Protein AF-A0A814WQN6-F1 (afdb_monomer_lite)

Sequence (150 aa):
MSASRLDKPCYFLIVSFPATDEGYISGQMKQIDEYERDYHSDQAIEWYTKDSFVYRLINKALRTQDLDLLYMLRFHVRDLSKCLRKKHQELYELGVDIDMDELTLYRGQSGVNIVKEYENSIGKIISTNGYLSTTLTKEVAKVFGAIGQQ

pLDDT: mean 71.15, std 18.77, range [29.06, 91.25]

Structure (mmCIF, N/CA/C/O backbone):
data_AF-A0A814WQN6-F1
#
_entry.id   AF-A0A814WQN6-F1
#
loop_
_atom_site.group_PDB
_atom_site.id
_atom_site.type_symbol
_atom_site.label_atom_id
_atom_site.label_alt_id
_atom_site.label_comp_id
_atom_site.label_asym_id
_atom_site.label_entity_id
_atom_site.label_seq_id
_atom_site.pdbx_PDB_ins_code
_atom_site.Cartn_x
_atom_site.Cartn_y
_atom_site.Cartn_z
_atom_site.occupancy
_atom_site.B_iso_or_equiv
_atom_site.auth_seq_id
_atom_site.auth_comp_id
_atom_site.auth_asym_id
_atom_site.auth_atom_id
_atom_site.pdbx_PDB_model_num
ATOM 1 N N . MET A 1 1 ? -16.039 -28.168 17.158 1.00 31.06 1 MET A N 1
ATOM 2 C CA . MET A 1 1 ? -15.190 -28.321 15.957 1.00 31.06 1 MET A CA 1
ATOM 3 C C . MET A 1 1 ? -14.626 -26.953 15.629 1.00 31.06 1 MET A C 1
ATOM 5 O O . MET A 1 1 ? -15.389 -26.047 15.333 1.00 31.06 1 MET A O 1
ATOM 9 N N . SER A 1 2 ? -13.328 -26.786 15.873 1.00 29.22 2 SER A N 1
ATOM 10 C CA . SER A 1 2 ? -12.617 -25.504 15.870 1.00 29.22 2 SER A CA 1
ATOM 11 C C . SER A 1 2 ? -12.429 -24.999 14.438 1.00 29.22 2 SER A C 1
ATOM 13 O O . SER A 1 2 ? -11.814 -25.690 13.627 1.00 29.22 2 SER A O 1
ATOM 15 N N . ALA A 1 3 ? -12.981 -23.825 14.127 1.00 30.41 3 ALA A N 1
ATOM 16 C CA . ALA A 1 3 ? -12.685 -23.108 12.895 1.00 30.41 3 ALA A CA 1
ATOM 17 C C . ALA A 1 3 ? -11.270 -22.532 13.010 1.00 30.41 3 ALA A C 1
ATOM 19 O O . ALA A 1 3 ? -11.003 -21.648 13.825 1.00 30.41 3 ALA A O 1
ATOM 20 N N . SER A 1 4 ? -10.357 -23.071 12.210 1.00 29.53 4 SER A N 1
ATOM 21 C CA . SER A 1 4 ? -9.009 -22.555 12.027 1.00 29.53 4 SER A CA 1
ATOM 22 C C . SER A 1 4 ? -9.079 -21.096 11.572 1.00 29.53 4 SER A C 1
ATOM 24 O O . SER A 1 4 ? -9.510 -20.794 10.458 1.00 29.53 4 SER A O 1
ATOM 26 N N . ARG A 1 5 ? -8.654 -20.182 12.455 1.00 31.41 5 ARG A N 1
ATOM 27 C CA . ARG A 1 5 ? -8.337 -18.793 12.111 1.00 31.41 5 ARG A CA 1
ATOM 28 C C . ARG A 1 5 ? -7.381 -18.814 10.921 1.00 31.41 5 ARG A C 1
ATOM 30 O O . ARG A 1 5 ? -6.246 -19.269 11.040 1.00 31.41 5 ARG A O 1
ATOM 37 N N . LEU A 1 6 ? -7.843 -18.334 9.770 1.00 31.34 6 LEU A N 1
ATOM 38 C CA . LEU A 1 6 ? -6.947 -17.889 8.716 1.00 31.34 6 LEU A CA 1
ATOM 39 C C . LEU A 1 6 ? -6.261 -16.612 9.214 1.00 31.34 6 LEU A C 1
ATOM 41 O O . LEU A 1 6 ? -6.727 -15.510 8.938 1.00 31.34 6 LEU A O 1
ATOM 45 N N . ASP A 1 7 ? -5.152 -16.774 9.934 1.00 33.28 7 ASP A N 1
ATOM 46 C CA . ASP A 1 7 ? -4.150 -15.723 10.120 1.00 33.28 7 ASP A CA 1
ATOM 47 C C . ASP A 1 7 ? -3.476 -15.466 8.768 1.00 33.28 7 ASP A C 1
ATOM 49 O O . ASP A 1 7 ? -2.386 -15.950 8.459 1.00 33.28 7 ASP A O 1
ATOM 53 N N . LYS A 1 8 ? -4.174 -14.737 7.898 1.00 31.59 8 LYS A N 1
ATOM 54 C CA . LYS A 1 8 ? -3.538 -14.068 6.770 1.00 31.59 8 LYS A CA 1
ATOM 55 C C . LYS A 1 8 ? -3.096 -12.696 7.279 1.00 31.59 8 LYS A C 1
ATOM 57 O O . LYS A 1 8 ? -3.967 -11.885 7.583 1.00 31.59 8 LYS A O 1
ATOM 62 N N . PRO A 1 9 ? -1.788 -12.415 7.388 1.00 30.64 9 PRO A N 1
ATOM 63 C CA . PRO A 1 9 ? -1.328 -11.091 7.780 1.00 30.64 9 PRO A CA 1
ATOM 64 C C . PRO A 1 9 ? -1.802 -10.063 6.743 1.00 30.64 9 PRO A C 1
ATOM 66 O O . PRO A 1 9 ? -1.414 -10.117 5.574 1.00 30.64 9 PRO A O 1
ATOM 69 N N . CYS A 1 10 ? -2.671 -9.145 7.170 1.00 34.62 10 CYS A N 1
ATOM 70 C CA . CYS A 1 10 ? -3.022 -7.958 6.400 1.00 34.62 10 CYS A CA 1
ATOM 71 C C . CYS A 1 10 ? -1.839 -6.994 6.463 1.00 34.62 10 CYS A C 1
ATOM 73 O O . CYS A 1 10 ? -1.606 -6.337 7.473 1.00 34.62 10 CYS A O 1
ATOM 75 N N . TYR A 1 11 ? -1.070 -6.927 5.383 1.00 38.59 11 TYR A N 1
ATOM 76 C CA . TYR A 1 11 ? -0.001 -5.949 5.264 1.00 38.59 11 TYR A CA 1
ATOM 77 C C . TYR A 1 11 ? -0.592 -4.593 4.864 1.00 38.59 11 TYR A C 1
ATOM 79 O O . TYR A 1 11 ? -0.988 -4.391 3.713 1.00 38.59 11 TYR A O 1
ATOM 87 N N . PHE A 1 12 ? -0.677 -3.678 5.829 1.00 40.59 12 PHE A N 1
ATOM 88 C CA . PHE A 1 12 ? -1.066 -2.289 5.604 1.00 40.59 12 PHE A CA 1
ATOM 89 C C . PHE A 1 12 ? 0.125 -1.517 5.046 1.00 40.59 12 PHE A C 1
ATOM 91 O O . PHE A 1 12 ? 1.233 -1.599 5.575 1.00 40.59 12 PHE A O 1
ATOM 98 N N . LEU A 1 13 ? -0.097 -0.775 3.966 1.00 41.16 13 LEU A N 1
ATOM 99 C CA . LEU A 1 13 ? 0.924 0.070 3.378 1.00 41.16 13 LEU A CA 1
ATOM 100 C C . LEU A 1 13 ? 0.557 1.529 3.653 1.00 41.16 13 LEU A C 1
ATOM 102 O O . LEU A 1 13 ? -0.466 2.023 3.183 1.00 41.16 13 LEU A O 1
ATOM 106 N N . ILE A 1 14 ? 1.395 2.233 4.409 1.00 37.31 14 ILE A N 1
ATOM 107 C CA . ILE A 1 14 ? 1.230 3.672 4.610 1.00 37.31 14 ILE A CA 1
ATOM 108 C C . ILE A 1 14 ? 1.839 4.388 3.407 1.00 37.31 14 ILE A C 1
ATOM 110 O O . ILE A 1 14 ? 3.054 4.359 3.234 1.00 37.31 14 ILE A O 1
ATOM 114 N N . VAL A 1 15 ? 1.014 5.033 2.578 1.00 36.41 15 VAL A N 1
ATOM 115 C CA . VAL A 1 15 ? 1.511 6.055 1.642 1.00 36.41 15 VAL A CA 1
ATOM 116 C C . VAL A 1 15 ? 0.445 7.003 1.138 1.00 36.41 15 VAL A C 1
ATOM 118 O O . VAL A 1 15 ? -0.717 6.649 0.952 1.00 36.41 15 VAL A O 1
ATOM 121 N N . SER A 1 16 ? 0.905 8.226 0.887 1.00 29.06 16 SER A N 1
ATOM 122 C CA . SER A 1 16 ? 0.175 9.338 0.295 1.00 29.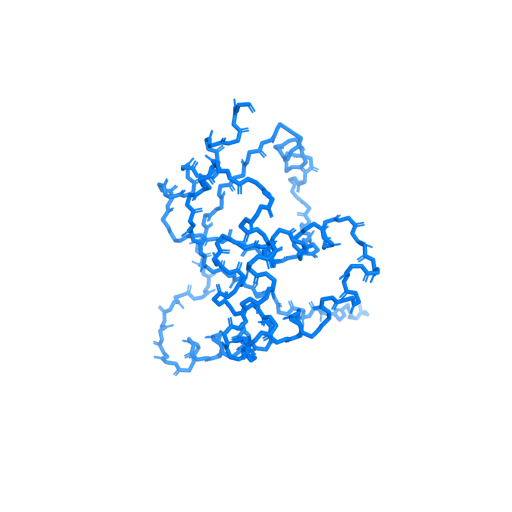06 16 SER A CA 1
ATOM 123 C C . SER A 1 16 ? 1.006 9.942 -0.826 1.00 29.06 16 SER A C 1
ATOM 125 O O . SER A 1 16 ? 2.118 10.376 -0.557 1.00 29.06 16 SER A O 1
ATOM 127 N N . PHE A 1 17 ? 0.442 10.039 -2.031 1.00 35.19 17 PHE A N 1
ATOM 128 C CA . PHE A 1 17 ? 0.852 11.028 -3.032 1.00 35.19 17 PHE A CA 1
ATOM 129 C C . PHE A 1 17 ? -0.361 11.514 -3.828 1.00 35.19 17 PHE A C 1
ATOM 131 O O . PHE A 1 17 ? -1.143 10.673 -4.271 1.00 35.19 17 PHE A O 1
ATOM 138 N N . PRO A 1 18 ? -0.551 12.835 -3.989 1.00 29.75 18 PRO A N 1
ATOM 139 C CA . PRO A 1 18 ? -1.615 13.378 -4.822 1.00 29.75 18 PRO A CA 1
ATOM 140 C C . PRO A 1 18 ? -1.383 12.978 -6.283 1.00 29.75 18 PRO A C 1
ATOM 142 O O . PRO A 1 18 ? -0.259 13.034 -6.777 1.00 29.75 18 PRO A O 1
ATOM 145 N N . ALA A 1 19 ? -2.455 12.561 -6.953 1.00 34.09 19 ALA A N 1
ATOM 146 C CA . ALA A 1 19 ? -2.439 12.286 -8.380 1.00 34.09 19 ALA A CA 1
ATOM 147 C C . ALA A 1 19 ? -2.228 13.601 -9.140 1.00 34.09 19 ALA A C 1
ATOM 149 O O . ALA A 1 19 ? -2.998 14.545 -8.967 1.00 34.09 19 ALA A O 1
ATOM 150 N N . THR A 1 20 ? -1.188 13.660 -9.965 1.00 36.94 20 THR A N 1
ATOM 151 C CA . THR A 1 20 ? -1.033 14.696 -10.986 1.00 36.94 20 THR A CA 1
ATOM 152 C C . THR A 1 20 ? -1.464 14.110 -12.322 1.00 36.94 20 THR A C 1
ATOM 154 O O . THR A 1 20 ? -0.762 13.276 -12.894 1.00 36.94 20 THR A O 1
ATOM 157 N N . ASP A 1 21 ? -2.630 14.538 -12.799 1.00 46.88 21 ASP A N 1
ATOM 158 C CA . ASP A 1 21 ? -3.032 14.397 -14.195 1.00 46.88 21 ASP A CA 1
ATOM 159 C C . ASP A 1 21 ? -2.215 15.380 -15.042 1.00 46.88 21 ASP A C 1
ATOM 161 O O . ASP A 1 21 ? -2.339 16.584 -14.851 1.00 46.88 21 ASP A O 1
ATOM 165 N N . GLU A 1 22 ? -1.351 14.855 -15.920 1.00 40.31 22 GLU A N 1
ATOM 166 C CA . GLU A 1 22 ? -1.060 15.344 -17.286 1.00 40.31 22 GLU A CA 1
ATOM 167 C C . GLU A 1 22 ? 0.217 14.668 -17.843 1.00 40.31 22 GLU A C 1
ATOM 169 O O . GLU A 1 22 ? 1.309 14.816 -17.298 1.00 40.31 22 GLU A O 1
ATOM 174 N N . GLY A 1 23 ? 0.097 13.925 -18.959 1.00 46.47 23 GLY A N 1
ATOM 175 C CA . GLY A 1 23 ? 1.245 13.372 -19.716 1.00 46.47 23 GLY A CA 1
ATOM 176 C C . GLY A 1 23 ? 1.226 11.850 -19.936 1.00 46.47 23 GLY A C 1
ATOM 177 O O . GLY A 1 23 ? 2.173 11.141 -19.603 1.00 46.47 23 GLY A O 1
ATOM 178 N N . TYR A 1 24 ? 0.128 11.321 -20.481 1.00 54.56 24 TYR A N 1
ATOM 179 C CA . TYR A 1 24 ? -0.373 9.979 -20.158 1.00 54.56 24 TYR A CA 1
ATOM 180 C C . TYR A 1 24 ? 0.256 8.752 -20.872 1.00 54.56 24 TYR A C 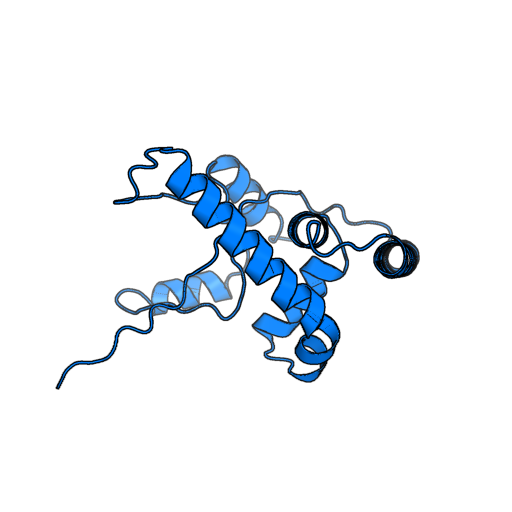1
ATOM 182 O O . TYR A 1 24 ? -0.069 7.639 -20.475 1.00 54.56 24 TYR A O 1
ATOM 190 N N . ILE A 1 25 ? 1.160 8.854 -21.865 1.00 51.84 25 ILE A N 1
ATOM 191 C CA . ILE A 1 25 ? 1.692 7.639 -22.558 1.00 51.84 25 ILE A CA 1
ATOM 192 C C . ILE A 1 25 ? 3.226 7.586 -22.672 1.00 51.84 25 ILE A C 1
ATOM 194 O O . ILE A 1 25 ? 3.814 6.549 -22.362 1.00 51.84 25 ILE A O 1
ATOM 198 N N . SER A 1 26 ? 3.906 8.682 -23.026 1.00 49.94 26 SER A N 1
ATOM 199 C CA . SER A 1 26 ? 5.378 8.689 -23.151 1.00 49.94 26 SER A CA 1
ATOM 200 C C . SER A 1 26 ? 6.095 8.500 -21.808 1.00 49.94 26 SER A C 1
ATOM 202 O O . SER A 1 26 ? 7.141 7.855 -21.748 1.00 49.94 26 SER A O 1
ATOM 204 N N . GLY A 1 27 ? 5.505 9.001 -20.717 1.00 61.50 27 GLY A N 1
ATOM 205 C CA . GLY A 1 27 ? 6.027 8.815 -19.363 1.00 61.50 27 GLY A CA 1
ATOM 206 C C . GLY A 1 27 ? 5.928 7.371 -18.868 1.00 61.50 27 GLY A C 1
ATOM 207 O O . GLY A 1 27 ? 6.816 6.918 -18.153 1.00 61.50 27 GLY A O 1
ATOM 208 N N . GLN A 1 28 ? 4.899 6.618 -19.278 1.00 66.62 28 GLN A N 1
ATOM 209 C CA . GLN A 1 28 ? 4.692 5.243 -18.805 1.00 66.62 28 GLN A CA 1
ATOM 210 C C . GLN A 1 28 ? 5.700 4.261 -19.409 1.00 66.62 28 GLN A C 1
ATOM 212 O O . GLN A 1 28 ? 6.209 3.411 -18.689 1.00 66.62 28 GLN A O 1
ATOM 217 N N . MET A 1 29 ? 6.035 4.401 -20.697 1.00 70.12 29 MET A N 1
ATOM 218 C CA . MET A 1 29 ? 7.065 3.565 -21.333 1.00 70.12 29 MET A CA 1
ATOM 219 C C . MET A 1 29 ? 8.431 3.787 -20.681 1.00 70.12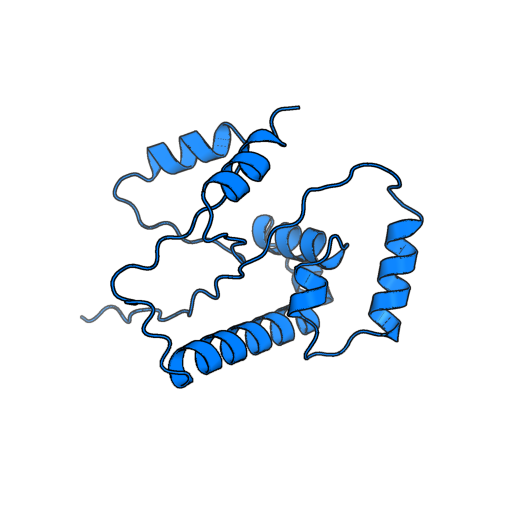 29 MET A C 1
ATOM 221 O O . MET A 1 29 ? 9.090 2.829 -20.300 1.00 70.12 29 MET A O 1
ATOM 225 N N . LYS A 1 30 ? 8.791 5.049 -20.419 1.00 78.56 30 LYS A N 1
ATOM 226 C CA . LYS A 1 30 ? 10.028 5.373 -19.703 1.00 78.56 30 LYS A CA 1
ATOM 227 C C . LYS A 1 30 ? 10.051 4.790 -18.285 1.00 78.56 30 LYS A C 1
ATOM 229 O O . LYS A 1 30 ? 11.084 4.302 -17.849 1.00 78.56 30 LYS A O 1
ATOM 234 N N . GLN A 1 31 ? 8.921 4.811 -17.573 1.00 79.62 31 GLN A N 1
ATOM 235 C CA . GLN A 1 31 ? 8.815 4.173 -16.257 1.00 79.62 31 GLN A CA 1
ATOM 236 C C . GLN A 1 31 ? 8.991 2.652 -16.328 1.00 79.62 31 GLN A C 1
ATOM 238 O O . GLN A 1 31 ? 9.542 2.080 -15.394 1.00 79.62 31 GLN A O 1
ATOM 243 N N . ILE A 1 32 ? 8.525 2.004 -17.400 1.00 82.50 32 ILE A N 1
ATOM 244 C CA . ILE A 1 32 ? 8.739 0.569 -17.627 1.00 82.50 32 ILE A CA 1
ATOM 245 C C . ILE A 1 32 ? 10.223 0.297 -17.884 1.00 82.50 32 ILE A C 1
ATOM 247 O O . ILE A 1 32 ? 10.771 -0.595 -17.249 1.00 82.50 32 ILE A O 1
ATOM 251 N N . ASP A 1 33 ? 10.884 1.101 -18.719 1.00 82.38 33 ASP A N 1
ATOM 252 C CA . ASP A 1 33 ? 12.320 0.959 -18.995 1.00 82.38 33 ASP A CA 1
ATOM 253 C C . ASP A 1 33 ? 13.172 1.201 -17.734 1.00 82.38 33 ASP A C 1
ATOM 255 O O . ASP A 1 33 ? 14.126 0.475 -17.458 1.00 82.38 33 ASP A O 1
ATOM 259 N N . GLU A 1 34 ? 12.826 2.222 -16.941 1.00 84.81 34 GLU A N 1
ATOM 260 C CA . GLU A 1 34 ? 13.445 2.495 -15.636 1.00 84.81 34 GLU A CA 1
ATOM 261 C C . GLU A 1 34 ? 13.207 1.339 -14.661 1.00 84.81 34 GLU A C 1
ATOM 263 O O . GLU A 1 34 ? 14.120 0.938 -13.948 1.00 84.81 34 GLU A O 1
ATOM 268 N N . TYR A 1 35 ? 12.002 0.769 -14.650 1.00 83.75 35 TYR A N 1
ATOM 269 C CA . TYR A 1 35 ? 11.687 -0.384 -13.818 1.00 83.75 35 TYR A CA 1
ATOM 270 C C . TYR A 1 35 ? 12.486 -1.617 -14.249 1.00 83.75 35 TYR A C 1
ATOM 272 O O . TYR A 1 35 ? 13.064 -2.291 -13.410 1.00 83.75 35 TYR A O 1
ATOM 280 N N . GLU A 1 36 ? 12.572 -1.921 -15.540 1.00 84.25 36 GLU A N 1
ATOM 281 C CA . GLU A 1 36 ? 13.328 -3.082 -16.015 1.00 84.25 36 GLU A CA 1
ATOM 282 C C . GLU A 1 36 ? 14.828 -2.962 -15.710 1.00 84.25 36 GLU A C 1
ATOM 284 O O . GLU A 1 36 ? 15.465 -3.951 -15.349 1.00 84.25 36 GLU A O 1
ATOM 289 N N . ARG A 1 37 ? 15.385 -1.750 -15.808 1.00 86.19 37 ARG A N 1
ATOM 290 C CA . ARG A 1 37 ? 16.813 -1.505 -15.585 1.00 86.19 37 ARG A CA 1
ATOM 291 C C . ARG A 1 37 ? 17.190 -1.390 -14.107 1.00 86.19 37 ARG A C 1
ATOM 293 O O . ARG A 1 37 ? 18.220 -1.927 -13.710 1.00 86.19 37 ARG A O 1
ATOM 300 N N . ASP A 1 38 ? 16.386 -0.674 -13.324 1.00 85.50 38 ASP A N 1
ATOM 301 C CA . ASP A 1 38 ? 16.772 -0.190 -11.994 1.00 85.50 38 ASP A CA 1
ATOM 302 C C . ASP A 1 38 ? 15.979 -0.872 -10.859 1.00 85.50 38 ASP A C 1
ATOM 304 O O . ASP A 1 38 ? 16.152 -0.532 -9.689 1.00 85.50 38 ASP A O 1
ATOM 308 N N . TYR A 1 39 ? 15.081 -1.820 -11.162 1.00 86.62 39 TYR A N 1
ATOM 309 C CA . TYR A 1 39 ? 14.309 -2.505 -10.125 1.00 86.62 39 TYR A CA 1
ATOM 310 C C . TYR A 1 39 ? 15.165 -3.457 -9.288 1.00 86.62 39 TYR A C 1
ATOM 312 O O . TYR A 1 39 ? 15.723 -4.443 -9.777 1.00 86.62 39 TYR A O 1
ATOM 320 N N . HIS A 1 40 ? 15.131 -3.231 -7.978 1.00 88.00 40 HIS A N 1
ATOM 321 C CA . HIS A 1 40 ? 15.629 -4.154 -6.973 1.00 88.00 40 HIS A CA 1
ATOM 322 C C . HIS A 1 40 ? 14.514 -4.586 -6.013 1.00 88.00 40 HIS A C 1
ATOM 324 O O . HIS A 1 40 ? 13.573 -3.842 -5.721 1.00 88.00 40 HIS A O 1
ATOM 330 N N . SER A 1 41 ? 14.604 -5.824 -5.516 1.00 86.81 41 SER A N 1
ATOM 331 C CA . SER A 1 41 ? 13.545 -6.445 -4.707 1.00 86.81 41 SER A CA 1
ATOM 332 C C . SER A 1 41 ? 13.270 -5.716 -3.387 1.00 86.81 41 SER A C 1
ATOM 334 O O . SER A 1 41 ? 12.157 -5.761 -2.875 1.00 86.81 41 SER A O 1
ATOM 336 N N . ASP A 1 42 ? 14.271 -5.040 -2.827 1.00 85.88 42 ASP A N 1
ATOM 337 C CA . ASP A 1 42 ? 14.168 -4.226 -1.614 1.00 85.88 42 ASP A CA 1
ATOM 338 C C . ASP A 1 42 ? 13.410 -2.908 -1.843 1.00 85.88 42 ASP A C 1
ATOM 340 O O . ASP A 1 42 ? 12.737 -2.424 -0.932 1.00 85.88 42 ASP A O 1
ATOM 344 N N . GLN A 1 43 ? 13.405 -2.398 -3.075 1.00 85.00 43 GLN A N 1
ATOM 345 C CA . GLN A 1 43 ? 12.692 -1.182 -3.478 1.00 85.00 43 GLN A CA 1
ATOM 346 C C . GLN A 1 43 ? 11.239 -1.433 -3.908 1.00 85.00 43 GLN A C 1
ATOM 348 O O . GLN A 1 43 ? 10.558 -0.522 -4.380 1.00 85.00 43 GLN A O 1
ATOM 353 N N . ALA A 1 44 ? 10.718 -2.655 -3.742 1.00 86.50 44 ALA A N 1
ATOM 354 C CA . ALA A 1 44 ? 9.353 -2.997 -4.150 1.00 86.50 44 ALA A CA 1
ATOM 355 C C . ALA A 1 44 ? 8.290 -2.069 -3.535 1.00 86.50 44 ALA A C 1
ATOM 357 O O . ALA A 1 44 ? 7.332 -1.694 -4.208 1.00 86.50 44 ALA A O 1
ATOM 358 N N . ILE A 1 45 ? 8.484 -1.649 -2.280 1.00 85.31 45 ILE A N 1
ATOM 359 C CA . ILE A 1 45 ? 7.604 -0.675 -1.627 1.00 85.31 45 ILE A CA 1
ATOM 360 C C . ILE A 1 45 ? 7.652 0.668 -2.364 1.00 85.31 45 ILE A C 1
ATOM 362 O O . ILE A 1 45 ? 6.603 1.171 -2.740 1.00 85.31 45 ILE A O 1
ATOM 366 N N . GLU A 1 46 ? 8.836 1.221 -2.625 1.00 85.38 46 GLU A N 1
ATOM 367 C CA . GLU A 1 46 ? 9.006 2.528 -3.283 1.00 85.38 46 GLU A CA 1
ATOM 368 C C . GLU A 1 46 ? 8.345 2.571 -4.665 1.00 85.38 46 GLU A C 1
ATOM 370 O O . GLU A 1 46 ? 7.635 3.518 -5.003 1.00 85.38 46 GLU A O 1
ATOM 375 N N . TRP A 1 47 ? 8.511 1.511 -5.455 1.00 83.81 47 TRP A N 1
ATOM 376 C CA . TRP A 1 47 ? 7.887 1.398 -6.773 1.00 8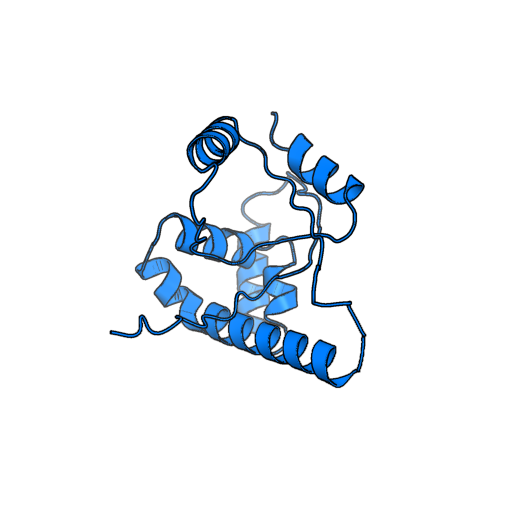3.81 47 TRP A CA 1
ATOM 377 C C . TRP A 1 47 ? 6.361 1.296 -6.712 1.00 83.81 47 TRP A C 1
ATOM 379 O O . TRP A 1 47 ? 5.676 1.834 -7.586 1.00 83.81 47 TRP A O 1
ATOM 389 N N . TYR A 1 48 ? 5.829 0.635 -5.682 1.00 83.62 48 TYR A N 1
ATOM 390 C CA . TYR A 1 48 ? 4.392 0.541 -5.441 1.00 83.62 48 TYR A CA 1
ATOM 391 C C . TYR A 1 48 ? 3.800 1.839 -4.866 1.00 83.62 48 TYR A C 1
ATOM 393 O O . TYR A 1 48 ? 2.603 2.080 -5.004 1.00 83.62 48 TYR A O 1
ATOM 401 N N . THR A 1 49 ? 4.602 2.669 -4.201 1.00 80.06 49 THR A N 1
ATOM 402 C CA . THR A 1 49 ? 4.126 3.890 -3.540 1.00 80.06 49 THR A CA 1
ATOM 403 C C . THR A 1 49 ? 4.268 5.137 -4.410 1.00 80.06 49 THR A C 1
ATOM 405 O O . THR A 1 49 ? 3.474 6.066 -4.273 1.00 80.06 49 THR A O 1
ATOM 408 N N . LYS A 1 50 ? 5.253 5.155 -5.316 1.00 78.38 50 LYS A N 1
ATOM 409 C CA . LYS A 1 50 ? 5.425 6.182 -6.349 1.00 78.38 50 LYS A CA 1
ATOM 410 C C . LYS A 1 50 ? 4.244 6.158 -7.321 1.00 78.38 50 LYS A C 1
ATOM 412 O O . LYS A 1 50 ? 3.680 5.100 -7.602 1.00 78.38 50 LYS A O 1
ATOM 417 N N . ASP A 1 51 ? 3.920 7.314 -7.899 1.00 71.88 51 ASP A N 1
ATOM 418 C CA . ASP A 1 51 ? 2.974 7.399 -9.014 1.00 71.88 51 ASP A CA 1
ATOM 419 C C . ASP A 1 51 ? 3.545 6.706 -10.267 1.00 71.88 51 ASP A C 1
ATOM 421 O O . ASP A 1 51 ? 4.231 7.297 -11.106 1.00 71.88 51 ASP A O 1
ATOM 425 N N . SER A 1 52 ? 3.321 5.397 -10.347 1.00 75.88 52 SER A N 1
ATOM 426 C CA . SER A 1 52 ? 3.881 4.517 -11.365 1.00 75.88 52 SER A CA 1
ATOM 427 C C . SER A 1 52 ? 2.829 3.558 -11.917 1.00 75.88 52 SER A C 1
ATOM 429 O O . SER A 1 52 ? 1.761 3.329 -11.333 1.00 75.88 52 SER A O 1
ATOM 431 N N . PHE A 1 53 ? 3.144 2.949 -13.062 1.00 81.81 53 PHE A N 1
ATOM 432 C CA . PHE A 1 53 ? 2.320 1.883 -13.630 1.00 81.81 53 PHE A CA 1
ATOM 433 C C . PHE A 1 53 ? 2.150 0.695 -12.663 1.00 81.81 53 PHE A C 1
ATOM 435 O O . PHE A 1 53 ? 1.110 0.040 -12.689 1.00 81.81 53 PHE A O 1
ATOM 442 N N . VAL A 1 54 ? 3.121 0.447 -11.777 1.00 83.69 54 VAL A N 1
ATOM 443 C CA . VAL A 1 54 ? 3.128 -0.685 -10.839 1.00 83.69 54 VAL A CA 1
ATOM 444 C C . VAL A 1 54 ? 1.952 -0.601 -9.869 1.00 83.69 54 VAL A C 1
ATOM 446 O O . VAL A 1 54 ? 1.164 -1.544 -9.777 1.00 83.69 54 VAL A O 1
ATOM 449 N N . TYR A 1 55 ? 1.777 0.547 -9.205 1.00 82.31 55 TYR A N 1
ATOM 450 C CA . TYR A 1 55 ? 0.649 0.786 -8.301 1.00 82.31 55 TYR A CA 1
ATOM 451 C C . TYR A 1 55 ? -0.692 0.546 -9.006 1.00 82.31 55 TYR A C 1
ATOM 453 O O . TYR A 1 55 ? -1.569 -0.151 -8.486 1.00 82.31 55 TYR A O 1
ATOM 461 N N . ARG A 1 56 ? -0.849 1.105 -10.214 1.00 80.88 56 ARG A N 1
ATOM 462 C CA . ARG A 1 56 ? -2.093 1.019 -10.989 1.00 80.88 56 ARG A CA 1
ATOM 463 C C . ARG A 1 56 ? -2.389 -0.404 -11.445 1.00 80.88 56 ARG A C 1
ATOM 465 O O . ARG A 1 56 ? -3.506 -0.876 -11.237 1.00 80.88 56 ARG A O 1
ATOM 472 N N . LEU A 1 57 ? -1.416 -1.088 -12.048 1.00 83.88 57 LEU A N 1
ATOM 473 C CA . LEU A 1 57 ? -1.613 -2.431 -12.588 1.00 83.88 57 LEU A CA 1
ATOM 474 C C . LEU A 1 57 ? -1.854 -3.453 -11.482 1.00 83.88 57 LEU A C 1
ATOM 476 O O . LEU A 1 57 ? -2.782 -4.246 -11.607 1.00 83.88 57 LEU A O 1
ATOM 480 N N . ILE A 1 58 ? -1.101 -3.401 -10.380 1.00 84.50 58 ILE A N 1
ATOM 481 C CA . ILE A 1 58 ? -1.292 -4.337 -9.265 1.00 84.50 58 ILE A CA 1
ATOM 482 C C . ILE A 1 58 ? -2.667 -4.133 -8.627 1.00 84.50 58 ILE A C 1
ATOM 484 O O . ILE A 1 58 ? -3.413 -5.096 -8.463 1.00 84.50 58 ILE A O 1
ATOM 488 N N . ASN A 1 59 ? -3.058 -2.890 -8.323 1.00 80.81 59 ASN A N 1
ATOM 489 C CA . ASN A 1 59 ? -4.381 -2.636 -7.748 1.00 80.81 59 ASN A CA 1
ATOM 490 C C . ASN A 1 59 ? -5.520 -2.984 -8.702 1.00 80.81 59 ASN A C 1
ATOM 492 O O . ASN A 1 59 ? -6.561 -3.457 -8.249 1.00 80.81 59 ASN A O 1
ATOM 496 N N . LYS A 1 60 ? -5.343 -2.762 -10.009 1.00 81.81 60 LYS A N 1
ATOM 497 C CA . LYS A 1 60 ? -6.321 -3.178 -11.015 1.00 81.81 60 LYS A CA 1
ATOM 498 C C . LYS A 1 60 ? -6.454 -4.698 -11.024 1.00 81.81 60 LYS A C 1
ATOM 500 O O . LYS A 1 60 ? -7.560 -5.184 -10.820 1.00 81.81 60 LYS A O 1
ATOM 505 N N . ALA A 1 61 ? -5.341 -5.419 -11.154 1.00 82.69 61 ALA A N 1
ATOM 506 C CA . ALA A 1 61 ? -5.314 -6.878 -11.217 1.00 82.69 61 ALA A CA 1
ATOM 507 C C . ALA A 1 61 ? -5.948 -7.527 -9.978 1.00 82.69 61 ALA A C 1
ATOM 509 O O . ALA A 1 61 ? -6.732 -8.463 -10.095 1.00 82.69 61 ALA A O 1
ATOM 510 N N . LEU A 1 62 ? -5.666 -6.987 -8.789 1.00 80.62 62 LEU A N 1
ATOM 511 C CA . LEU A 1 62 ? -6.229 -7.464 -7.523 1.00 80.62 62 LEU A CA 1
ATOM 512 C C . LEU A 1 62 ? -7.740 -7.198 -7.404 1.00 80.62 62 LEU A C 1
ATOM 514 O O . LEU A 1 62 ? -8.469 -8.030 -6.866 1.00 80.62 62 LEU A O 1
ATOM 518 N N . ARG A 1 63 ? -8.234 -6.063 -7.922 1.00 77.50 63 ARG A N 1
ATOM 519 C CA . ARG A 1 63 ? -9.671 -5.723 -7.909 1.00 77.50 63 ARG A CA 1
ATOM 520 C C . ARG A 1 63 ? -10.470 -6.523 -8.931 1.00 77.50 63 ARG A C 1
ATOM 522 O O . ARG A 1 63 ? -11.586 -6.926 -8.626 1.00 77.50 63 ARG A O 1
ATOM 529 N N . THR A 1 64 ? -9.916 -6.741 -10.122 1.00 80.19 64 THR A N 1
ATOM 530 C CA . THR A 1 64 ? -10.576 -7.492 -11.201 1.00 80.19 64 THR A CA 1
ATOM 531 C C . THR A 1 64 ? -10.295 -8.991 -11.151 1.00 80.19 64 THR A C 1
ATOM 533 O O . THR A 1 64 ? -10.837 -9.718 -11.974 1.00 80.19 64 THR A O 1
ATOM 536 N N . GLN A 1 65 ? -9.457 -9.448 -10.211 1.00 80.81 65 GLN A N 1
ATOM 537 C CA . GLN A 1 65 ? -8.965 -10.829 -10.126 1.00 80.81 65 GLN A CA 1
ATOM 538 C C . GLN A 1 65 ? -8.370 -11.325 -11.456 1.00 80.81 65 GLN A C 1
ATOM 540 O O . GLN A 1 65 ? -8.533 -12.481 -11.837 1.00 80.81 65 GLN A O 1
ATOM 545 N N . ASP A 1 66 ? -7.677 -10.433 -12.164 1.00 85.31 66 ASP A N 1
ATOM 546 C CA . ASP A 1 66 ? -7.034 -10.739 -13.440 1.00 85.31 66 ASP A CA 1
ATOM 547 C C . ASP A 1 66 ? -5.788 -11.596 -13.184 1.00 85.31 66 ASP A C 1
ATOM 549 O O . ASP A 1 66 ? -4.729 -11.099 -12.785 1.00 85.31 66 ASP A O 1
ATOM 553 N N . LEU A 1 67 ? -5.951 -12.910 -13.344 1.00 84.94 67 LEU A N 1
ATOM 554 C CA . LEU A 1 67 ? -4.906 -13.890 -13.065 1.00 84.94 67 LEU A CA 1
ATOM 555 C C . LEU A 1 67 ? -3.710 -13.740 -14.005 1.00 84.94 67 LEU A C 1
ATOM 557 O O . LEU A 1 67 ? -2.582 -13.955 -13.563 1.00 84.94 67 LEU A O 1
ATOM 561 N N . ASP A 1 68 ? -3.932 -13.334 -15.255 1.00 87.62 68 ASP A N 1
ATOM 562 C CA . ASP A 1 68 ? -2.866 -13.162 -16.239 1.00 87.62 68 ASP A CA 1
ATOM 563 C C . ASP A 1 68 ? -1.987 -11.971 -15.852 1.00 87.62 68 ASP A C 1
ATOM 565 O O . ASP A 1 68 ? -0.759 -12.083 -15.775 1.00 87.62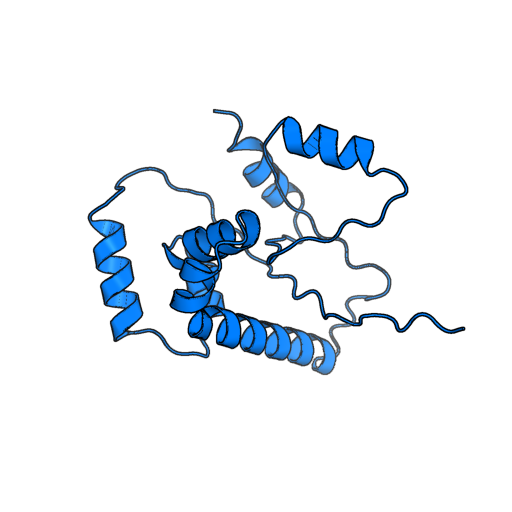 68 ASP A O 1
ATOM 569 N N . LEU A 1 69 ? -2.612 -10.845 -15.497 1.00 82.56 69 LEU A N 1
ATOM 570 C CA . LEU A 1 69 ? -1.891 -9.657 -15.049 1.00 82.56 69 LEU A CA 1
ATOM 571 C C . LEU A 1 69 ? -1.177 -9.891 -13.706 1.00 82.56 69 LEU A C 1
ATOM 573 O O . LEU A 1 69 ? -0.029 -9.472 -13.533 1.00 82.56 69 LEU A O 1
ATOM 577 N N . LEU A 1 70 ? -1.807 -10.607 -12.768 1.00 83.81 70 LEU A N 1
ATOM 578 C CA . LEU A 1 70 ? -1.164 -11.011 -11.512 1.00 83.81 70 LEU A CA 1
ATOM 579 C C . LEU A 1 70 ? 0.013 -11.957 -11.750 1.00 83.81 70 LEU A C 1
ATOM 581 O O . LEU A 1 70 ? 1.036 -11.837 -11.075 1.00 83.81 70 LEU A O 1
ATOM 585 N N . TYR A 1 71 ? -0.105 -12.878 -12.705 1.00 85.44 71 TYR A N 1
ATOM 586 C CA . TYR A 1 71 ? 0.979 -13.782 -13.058 1.00 85.44 71 TYR A CA 1
ATOM 587 C C . TYR A 1 71 ? 2.156 -13.020 -13.669 1.00 85.44 71 TYR A C 1
ATOM 589 O O . TYR A 1 71 ? 3.302 -13.271 -13.294 1.00 85.44 71 TYR A O 1
ATOM 597 N N . MET A 1 72 ? 1.903 -12.043 -14.542 1.00 86.75 72 MET A N 1
ATOM 598 C CA . MET A 1 72 ? 2.949 -11.176 -15.094 1.00 86.75 72 MET A CA 1
ATOM 599 C C . MET A 1 72 ? 3.679 -10.388 -13.998 1.00 86.75 72 MET A C 1
ATOM 601 O O . MET A 1 72 ? 4.907 -10.325 -13.991 1.00 86.75 72 MET A O 1
ATOM 605 N N . LEU A 1 73 ? 2.943 -9.871 -13.012 1.00 86.12 73 LEU A N 1
ATOM 606 C CA . LEU A 1 73 ? 3.483 -9.058 -11.914 1.00 86.12 73 LEU A CA 1
ATOM 607 C C . LEU A 1 73 ? 3.888 -9.877 -10.676 1.00 86.12 73 LEU A C 1
ATOM 609 O O . LEU A 1 73 ? 4.244 -9.305 -9.643 1.00 86.12 73 LEU A O 1
ATOM 613 N N . ARG A 1 74 ? 3.868 -11.214 -10.756 1.00 87.75 74 ARG A N 1
ATOM 614 C CA . ARG A 1 74 ? 4.036 -12.121 -9.603 1.00 87.75 74 ARG A CA 1
ATOM 615 C C . ARG A 1 74 ? 5.317 -11.886 -8.808 1.00 87.75 74 ARG A C 1
ATOM 617 O O . ARG A 1 74 ? 5.315 -12.039 -7.588 1.00 87.75 74 ARG A O 1
ATOM 624 N N . PHE A 1 75 ? 6.406 -11.522 -9.487 1.00 88.12 75 PHE A N 1
ATOM 625 C CA . PHE A 1 75 ? 7.687 -11.238 -8.842 1.00 88.12 75 PHE A CA 1
ATOM 626 C C . PHE A 1 75 ? 7.585 -9.991 -7.969 1.00 88.12 75 PHE A C 1
ATOM 628 O O . PHE A 1 75 ? 7.890 -10.055 -6.781 1.00 88.12 75 PHE A O 1
ATOM 635 N N . HIS A 1 76 ? 7.017 -8.916 -8.518 1.00 88.19 76 HIS A N 1
ATOM 636 C CA . HIS A 1 76 ? 6.796 -7.686 -7.773 1.00 88.19 76 HIS A CA 1
ATOM 637 C C . HIS A 1 76 ? 5.843 -7.901 -6.595 1.00 88.19 76 HIS A C 1
ATOM 639 O O . HIS A 1 76 ? 6.126 -7.466 -5.486 1.00 88.19 76 HIS A O 1
ATOM 645 N N . VAL A 1 77 ? 4.732 -8.619 -6.798 1.00 86.44 77 VAL A N 1
ATOM 646 C CA . VAL A 1 77 ? 3.769 -8.921 -5.722 1.00 86.44 77 VAL A CA 1
ATOM 647 C C . VAL A 1 77 ? 4.434 -9.716 -4.595 1.00 86.44 77 VAL A C 1
ATOM 649 O O . VAL A 1 77 ? 4.208 -9.425 -3.418 1.00 86.44 77 VAL A O 1
ATOM 652 N N . ARG A 1 78 ? 5.275 -10.699 -4.943 1.00 89.81 78 ARG A N 1
ATOM 653 C CA . ARG A 1 78 ? 6.035 -11.495 -3.975 1.00 89.81 78 ARG A CA 1
ATOM 654 C C . ARG A 1 78 ? 7.008 -10.628 -3.183 1.00 89.81 78 ARG A C 1
ATOM 656 O O . ARG A 1 78 ? 7.077 -10.771 -1.963 1.00 89.81 78 ARG A O 1
ATOM 663 N N . ASP A 1 79 ? 7.762 -9.771 -3.854 1.00 91.25 79 ASP A N 1
ATOM 664 C CA . ASP A 1 79 ? 8.784 -8.953 -3.206 1.00 91.25 79 ASP A CA 1
ATOM 665 C C . ASP A 1 79 ? 8.162 -7.821 -2.384 1.00 91.25 79 ASP A C 1
ATOM 667 O O . ASP A 1 79 ? 8.563 -7.616 -1.241 1.00 91.25 79 ASP A O 1
ATOM 671 N N . LEU A 1 80 ? 7.066 -7.224 -2.858 1.00 88.50 80 LEU A N 1
ATOM 672 C CA . LEU A 1 80 ? 6.249 -6.289 -2.087 1.00 88.50 80 LEU A CA 1
ATOM 673 C C . LEU A 1 80 ? 5.736 -6.930 -0.789 1.00 88.50 80 LEU A C 1
ATOM 675 O O . LEU A 1 80 ? 5.919 -6.369 0.289 1.00 88.50 80 LEU A O 1
ATOM 679 N N . SER A 1 81 ? 5.167 -8.138 -0.868 1.00 88.25 81 SER A N 1
ATOM 680 C CA . SER A 1 81 ? 4.726 -8.895 0.313 1.00 88.25 81 SER A CA 1
ATOM 681 C C . SER A 1 81 ? 5.866 -9.176 1.299 1.00 88.25 81 SER A C 1
ATOM 683 O O . SER A 1 81 ? 5.669 -9.105 2.513 1.00 88.25 81 SER A O 1
ATOM 685 N N . LYS A 1 82 ? 7.067 -9.503 0.805 1.00 88.94 82 LYS A N 1
ATOM 686 C CA . LYS A 1 82 ? 8.238 -9.735 1.664 1.00 88.94 82 LYS A CA 1
ATOM 687 C C . LYS A 1 82 ? 8.707 -8.448 2.336 1.00 88.94 82 LYS A C 1
ATOM 689 O O . LYS A 1 82 ? 8.934 -8.466 3.542 1.00 88.94 82 LYS A O 1
ATOM 694 N N . CYS A 1 83 ? 8.839 -7.354 1.587 1.00 88.12 83 CYS A N 1
ATOM 695 C CA . CYS A 1 83 ? 9.270 -6.067 2.128 1.00 88.12 83 CYS A CA 1
ATOM 696 C C . CYS A 1 83 ? 8.288 -5.553 3.178 1.00 88.12 83 CYS A C 1
ATOM 698 O O . CYS A 1 83 ? 8.709 -5.106 4.240 1.00 88.12 83 CYS A O 1
ATOM 700 N N . LEU A 1 84 ? 6.987 -5.701 2.930 1.00 85.62 84 LEU A N 1
ATOM 701 C CA . LEU A 1 84 ? 5.943 -5.365 3.893 1.00 85.62 84 LEU A CA 1
ATOM 702 C C . LEU A 1 84 ? 6.048 -6.187 5.180 1.00 85.62 84 LEU A C 1
ATOM 704 O O . LEU A 1 84 ? 5.992 -5.631 6.274 1.00 85.62 84 LEU A O 1
ATOM 708 N N . ARG A 1 85 ? 6.251 -7.504 5.063 1.00 86.19 85 ARG A N 1
ATOM 709 C CA . ARG A 1 85 ? 6.454 -8.377 6.226 1.00 86.19 85 ARG A CA 1
ATOM 710 C C . ARG A 1 85 ? 7.687 -7.987 7.023 1.00 86.19 85 ARG A C 1
ATOM 712 O O . ARG A 1 85 ? 7.611 -7.918 8.244 1.00 86.19 85 ARG A O 1
ATOM 719 N N . LYS A 1 86 ? 8.794 -7.717 6.332 1.00 86.62 86 LYS A N 1
ATOM 720 C CA . LYS A 1 86 ? 10.042 -7.281 6.954 1.00 86.62 86 LYS A CA 1
ATOM 721 C C . LYS A 1 86 ? 9.843 -5.960 7.697 1.00 86.62 86 LYS A C 1
ATOM 723 O O . LYS A 1 86 ? 10.198 -5.877 8.861 1.00 86.62 86 LYS A O 1
ATOM 728 N N . LYS A 1 87 ? 9.199 -4.970 7.072 1.00 82.94 87 LYS A N 1
ATOM 729 C CA . LYS A 1 87 ? 8.895 -3.674 7.699 1.00 82.94 87 LYS A CA 1
ATOM 730 C C . LYS A 1 87 ? 7.988 -3.809 8.917 1.00 82.94 87 LYS 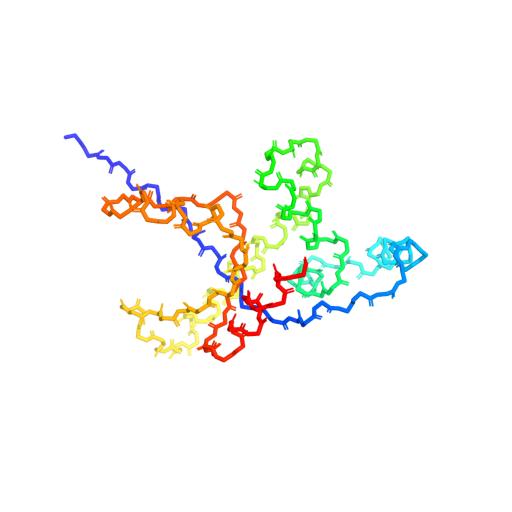A C 1
ATOM 732 O O . LYS A 1 87 ? 8.242 -3.181 9.934 1.00 82.94 87 LYS A O 1
ATOM 737 N N . HIS A 1 88 ? 6.962 -4.649 8.832 1.00 79.75 88 HIS A N 1
ATOM 738 C CA . HIS A 1 88 ? 6.095 -4.933 9.972 1.00 79.75 88 HIS A CA 1
ATOM 739 C C . HIS A 1 88 ? 6.870 -5.577 11.130 1.00 79.75 88 HIS A C 1
ATOM 741 O O . HIS A 1 88 ? 6.686 -5.203 12.282 1.00 79.75 88 HIS A O 1
ATOM 747 N N . GLN A 1 89 ? 7.749 -6.534 10.828 1.00 80.50 89 GLN A N 1
ATOM 748 C CA . GLN A 1 89 ? 8.596 -7.175 11.830 1.00 80.50 89 GLN A CA 1
ATOM 749 C C . GLN A 1 89 ? 9.594 -6.186 12.453 1.00 80.50 89 GLN A C 1
ATOM 751 O O . GLN A 1 89 ? 9.712 -6.154 13.670 1.00 80.50 89 GLN A O 1
ATOM 756 N N . GLU A 1 90 ? 10.237 -5.334 11.648 1.00 80.56 90 GLU A N 1
ATOM 757 C CA . GLU A 1 90 ? 11.124 -4.263 12.130 1.00 80.56 90 GLU A CA 1
ATOM 758 C C . GLU A 1 90 ? 10.395 -3.319 13.100 1.00 80.56 90 GLU A C 1
ATOM 760 O O . GLU A 1 90 ? 10.938 -2.980 14.147 1.00 80.56 90 GLU A O 1
ATOM 765 N N . LEU A 1 91 ? 9.157 -2.918 12.784 1.00 72.25 91 LEU A N 1
ATOM 766 C CA . LEU A 1 91 ? 8.347 -2.062 13.660 1.00 72.25 91 LEU A CA 1
ATOM 767 C C . LEU A 1 91 ? 8.010 -2.745 14.991 1.00 72.25 91 LEU A C 1
ATOM 769 O O . LEU A 1 91 ? 8.051 -2.094 16.031 1.00 72.25 91 LEU A O 1
ATOM 773 N N . TYR A 1 92 ? 7.715 -4.045 14.953 1.00 70.38 92 TYR A N 1
ATOM 774 C CA . TYR A 1 92 ? 7.434 -4.845 16.144 1.00 70.38 92 TYR A CA 1
ATOM 775 C C . TYR A 1 92 ? 8.680 -5.025 17.029 1.00 70.38 92 TYR A C 1
ATOM 777 O O . TYR A 1 92 ? 8.609 -4.883 18.245 1.00 70.38 92 TYR A O 1
ATOM 785 N N . GLU A 1 93 ? 9.838 -5.304 16.425 1.00 73.94 93 GLU A N 1
ATOM 786 C CA . GLU A 1 93 ? 11.108 -5.519 17.134 1.00 73.94 93 GLU A CA 1
ATOM 787 C C . GLU A 1 93 ? 11.693 -4.231 17.729 1.00 73.94 93 GLU A C 1
ATOM 789 O O . GLU A 1 93 ? 12.346 -4.279 18.770 1.00 73.94 93 GLU A O 1
ATOM 794 N N . LEU A 1 94 ? 11.451 -3.075 17.101 1.00 66.62 94 LEU A N 1
ATOM 795 C CA . LEU A 1 94 ? 11.933 -1.773 17.577 1.00 66.62 94 LEU A CA 1
ATOM 796 C C . LEU A 1 94 ? 11.216 -1.265 18.836 1.00 66.62 94 LEU A C 1
ATOM 798 O O . LEU A 1 94 ? 11.551 -0.181 19.312 1.00 66.62 94 LEU A O 1
ATOM 802 N N . GLY A 1 95 ? 10.250 -2.014 19.381 1.00 54.47 95 GLY A N 1
ATOM 803 C CA . GLY A 1 95 ? 9.542 -1.625 20.601 1.00 54.47 95 GLY A CA 1
ATOM 804 C C . GLY A 1 95 ? 8.828 -0.285 20.452 1.00 54.47 95 GLY A C 1
ATOM 805 O O . GLY A 1 95 ? 8.629 0.425 21.436 1.00 54.47 95 GLY A O 1
ATOM 806 N N . VAL A 1 96 ? 8.473 0.091 19.216 1.00 54.16 96 VAL A N 1
ATOM 807 C CA . VAL A 1 96 ? 7.466 1.121 19.012 1.00 54.16 96 VAL A CA 1
ATOM 808 C C . VAL A 1 96 ? 6.192 0.479 19.536 1.00 54.16 96 VAL A C 1
ATOM 810 O O . VAL A 1 96 ? 5.533 -0.257 18.805 1.00 54.16 96 VAL A O 1
ATOM 813 N N . ASP A 1 97 ? 5.897 0.713 20.816 1.00 48.34 97 ASP A N 1
ATOM 814 C CA . ASP A 1 97 ? 4.581 0.536 21.424 1.00 48.34 97 ASP A CA 1
ATOM 815 C C . ASP A 1 97 ? 3.623 1.484 20.685 1.00 48.34 97 ASP A C 1
ATOM 817 O O . ASP A 1 97 ? 3.151 2.501 21.189 1.00 48.34 97 ASP A O 1
ATOM 821 N N . ILE A 1 98 ? 3.360 1.180 19.414 1.00 53.72 98 ILE A N 1
ATOM 822 C CA . ILE A 1 98 ? 2.027 1.356 18.890 1.00 53.72 98 ILE A CA 1
ATOM 823 C C . ILE A 1 98 ? 1.232 0.480 19.841 1.00 53.72 98 ILE A C 1
ATOM 825 O O . ILE A 1 98 ? 1.487 -0.720 19.906 1.00 53.72 98 ILE A O 1
ATOM 829 N N . ASP A 1 99 ? 0.380 1.083 20.655 1.00 50.75 99 ASP A N 1
ATOM 830 C CA . ASP A 1 99 ? -0.585 0.356 21.461 1.00 50.75 99 ASP A CA 1
ATOM 831 C C . ASP A 1 99 ? -1.461 -0.422 20.460 1.00 50.75 99 ASP A C 1
ATOM 833 O O . ASP A 1 99 ? -2.430 0.094 19.902 1.00 50.75 99 ASP A O 1
ATOM 837 N N . MET A 1 100 ? -0.987 -1.610 20.058 1.00 53.97 100 MET A N 1
ATOM 838 C CA . MET A 1 100 ? -1.497 -2.385 18.918 1.00 53.97 100 MET A CA 1
ATOM 839 C C . MET A 1 100 ? -2.903 -2.910 19.202 1.00 53.97 100 MET A C 1
ATOM 841 O O . MET A 1 100 ? -3.538 -3.463 18.303 1.00 53.97 100 MET A O 1
ATOM 845 N N . ASP A 1 101 ? -3.389 -2.712 20.427 1.00 57.41 101 ASP A N 1
ATOM 846 C CA . ASP A 1 101 ? -4.770 -2.944 20.803 1.00 57.41 101 ASP A CA 1
ATOM 847 C C . ASP A 1 101 ? -5.722 -2.076 19.957 1.00 57.41 101 ASP A C 1
ATOM 849 O O . ASP A 1 101 ? -6.804 -2.552 19.607 1.00 57.41 101 ASP A O 1
ATOM 853 N N . GLU A 1 102 ? -5.314 -0.869 19.519 1.00 65.50 102 GLU A N 1
ATOM 854 C CA . GLU A 1 102 ? -6.131 -0.043 18.616 1.00 65.50 102 GLU A CA 1
ATOM 855 C C . GLU A 1 102 ? -5.321 0.917 17.707 1.00 65.50 102 GLU A C 1
ATOM 857 O O . GLU A 1 102 ? -5.201 2.121 17.944 1.00 65.50 102 GLU A O 1
ATOM 862 N N . LEU A 1 103 ? -4.813 0.413 16.573 1.00 75.50 103 LEU A N 1
ATOM 863 C CA . LEU A 1 103 ? -4.221 1.259 15.526 1.00 75.50 103 LEU A CA 1
ATOM 864 C C . LEU A 1 103 ? -5.309 1.887 14.637 1.00 75.50 103 LEU A C 1
ATOM 866 O O . LEU A 1 103 ? -5.880 1.235 13.759 1.00 75.50 103 LEU A O 1
ATOM 870 N N . THR A 1 104 ? -5.549 3.190 14.804 1.00 79.88 104 THR A N 1
ATOM 871 C CA . THR A 1 104 ? -6.468 3.939 13.933 1.00 79.88 104 THR A CA 1
ATOM 872 C C . THR A 1 104 ? -5.760 4.444 12.676 1.00 79.88 104 THR A C 1
ATOM 874 O O . THR A 1 104 ? -4.837 5.256 12.737 1.00 79.88 104 THR A O 1
ATOM 877 N N . LEU A 1 105 ? -6.245 4.007 11.514 1.00 81.50 105 LEU A N 1
ATOM 878 C CA . LEU A 1 105 ? -5.771 4.430 10.198 1.00 81.50 105 LEU A CA 1
ATOM 879 C C . LEU A 1 105 ? -6.919 5.019 9.382 1.00 81.50 105 LEU A C 1
ATOM 881 O O . LEU A 1 105 ? -8.058 4.559 9.445 1.00 81.50 105 LEU A O 1
ATOM 885 N N . TYR A 1 106 ? -6.604 6.008 8.556 1.00 82.38 106 TYR A N 1
ATOM 886 C CA . TYR A 1 106 ? -7.554 6.665 7.672 1.00 82.38 106 TYR A CA 1
ATOM 887 C C . TYR A 1 106 ? -7.244 6.341 6.215 1.00 82.38 106 TYR A C 1
ATOM 889 O O . TYR A 1 106 ? -6.089 6.298 5.789 1.00 82.38 106 TYR A O 1
ATOM 897 N N . ARG A 1 107 ? -8.294 6.154 5.418 1.00 82.81 107 ARG A N 1
ATOM 898 C CA . ARG A 1 107 ? -8.200 5.987 3.969 1.00 82.81 107 ARG A CA 1
ATOM 899 C C . ARG A 1 107 ? -9.232 6.875 3.294 1.00 82.81 107 ARG A C 1
ATOM 901 O O . ARG A 1 107 ? -10.417 6.792 3.600 1.00 82.81 107 ARG A O 1
ATOM 908 N N . GLY A 1 108 ? -8.771 7.705 2.364 1.00 81.94 108 GLY A N 1
ATOM 909 C CA . GLY A 1 108 ? -9.651 8.431 1.458 1.00 81.94 108 GLY A CA 1
ATOM 910 C C . GLY A 1 108 ? -10.158 7.501 0.367 1.00 81.94 108 GLY A C 1
ATOM 911 O O . GLY A 1 108 ? -9.368 6.793 -0.260 1.00 81.94 108 GLY A O 1
ATOM 912 N N . GLN A 1 109 ? -11.466 7.484 0.141 1.00 77.00 109 GLN A N 1
ATOM 913 C CA . GLN A 1 109 ? -12.062 6.724 -0.946 1.00 77.00 109 GLN A CA 1
ATOM 914 C C . GLN A 1 109 ? -13.213 7.531 -1.546 1.00 77.00 109 GLN A C 1
ATOM 916 O O . GLN A 1 109 ? -14.087 7.984 -0.813 1.00 77.00 109 GLN A O 1
ATOM 921 N N . SER A 1 110 ? -13.193 7.716 -2.867 1.00 72.75 110 SER A N 1
ATOM 922 C CA . SER A 1 110 ? -14.296 8.335 -3.604 1.00 72.75 110 SER A CA 1
ATOM 923 C C . SER A 1 110 ? -15.124 7.272 -4.323 1.00 72.75 110 SER A C 1
ATOM 925 O O . SER A 1 110 ? -14.579 6.274 -4.801 1.00 72.75 110 SER A O 1
ATOM 927 N N . GLY A 1 111 ? -16.436 7.495 -4.404 1.00 70.56 111 GLY A N 1
ATOM 928 C CA . GLY A 1 111 ? -17.374 6.656 -5.146 1.00 70.56 111 GLY A CA 1
ATOM 929 C C . GLY A 1 111 ? -18.644 6.337 -4.361 1.00 70.56 111 GLY A C 1
ATOM 930 O O . GLY A 1 111 ? -18.598 5.763 -3.276 1.00 70.56 111 GLY A O 1
ATOM 931 N N . VAL A 1 112 ? -19.802 6.649 -4.947 1.00 65.69 112 VAL A N 1
ATOM 932 C CA . VAL A 1 112 ? -21.127 6.431 -4.329 1.00 65.69 112 VAL A CA 1
ATOM 933 C C . VAL A 1 112 ? -21.409 4.945 -4.065 1.00 65.69 112 VAL A C 1
ATOM 935 O O . VAL A 1 112 ? -22.059 4.599 -3.081 1.00 65.69 112 VAL A O 1
ATOM 938 N N . ASN A 1 113 ? -20.895 4.053 -4.915 1.00 73.69 113 ASN A N 1
ATOM 939 C CA . ASN A 1 113 ? -21.115 2.608 -4.785 1.00 73.69 113 ASN A CA 1
ATOM 940 C C . ASN A 1 113 ? -20.437 2.027 -3.540 1.00 73.69 113 ASN A C 1
ATOM 942 O O . ASN A 1 113 ? -21.022 1.201 -2.850 1.00 73.69 113 ASN A O 1
ATOM 946 N N . ILE A 1 114 ? -19.249 2.531 -3.209 1.00 75.75 114 ILE A N 1
ATOM 947 C CA . ILE A 1 114 ? -18.468 2.093 -2.050 1.00 75.75 114 ILE A CA 1
ATOM 948 C C . ILE A 1 114 ? -19.184 2.437 -0.742 1.00 75.75 114 ILE A C 1
ATOM 950 O O . ILE A 1 114 ? -19.215 1.625 0.176 1.00 75.75 114 ILE A O 1
ATOM 954 N N . VAL A 1 115 ? -19.802 3.620 -0.661 1.00 79.69 115 VAL A N 1
ATOM 955 C CA . VAL A 1 115 ? -20.577 4.022 0.525 1.00 79.69 115 VAL A CA 1
ATOM 956 C C . VAL A 1 115 ? -21.731 3.047 0.758 1.00 79.69 115 VAL A C 1
ATOM 958 O O . VAL A 1 115 ? -21.867 2.514 1.855 1.00 79.69 115 VAL A O 1
ATOM 961 N N . LYS A 1 116 ? -22.496 2.729 -0.294 1.00 81.69 116 LYS A N 1
ATOM 962 C CA . LYS A 1 116 ? -23.602 1.762 -0.217 1.00 81.69 116 LYS A CA 1
ATOM 963 C C . LYS A 1 116 ? -23.126 0.353 0.141 1.00 81.69 116 LYS A C 1
ATOM 965 O O . LYS A 1 116 ? -23.805 -0.360 0.874 1.00 81.69 116 LYS A O 1
ATOM 970 N N . GLU A 1 117 ? -21.978 -0.074 -0.379 1.00 82.25 117 GLU A N 1
ATOM 971 C CA . GLU A 1 117 ? -21.374 -1.363 -0.022 1.00 82.25 117 GLU A CA 1
ATOM 972 C C . GLU A 1 117 ? -21.022 -1.424 1.469 1.00 82.25 117 GLU A C 1
ATOM 974 O O . GLU A 1 117 ? -21.327 -2.425 2.121 1.00 82.25 117 GLU A O 1
ATOM 979 N N . TYR A 1 118 ? -20.454 -0.352 2.030 1.00 83.50 118 TYR A N 1
ATOM 980 C CA . TYR A 1 118 ? -20.149 -0.278 3.460 1.00 83.50 118 TYR A CA 1
ATOM 981 C C . TYR A 1 118 ? -21.410 -0.232 4.329 1.00 83.50 118 TYR A C 1
ATOM 983 O O . TYR A 1 118 ? -21.481 -0.966 5.313 1.00 83.50 118 TYR A O 1
ATOM 991 N N . GLU A 1 119 ? -22.427 0.545 3.947 1.00 86.31 119 GLU A N 1
ATOM 992 C CA . GLU A 1 119 ? -23.722 0.584 4.648 1.00 86.31 119 GLU A CA 1
ATOM 993 C C . GLU A 1 119 ? -24.377 -0.806 4.701 1.00 86.31 119 GLU A C 1
ATOM 995 O O . GLU A 1 119 ? -24.814 -1.261 5.758 1.00 86.31 119 GLU A O 1
ATOM 1000 N N . ASN A 1 120 ? -24.357 -1.541 3.587 1.00 86.75 120 ASN A N 1
ATOM 1001 C CA . ASN A 1 120 ? -24.881 -2.909 3.508 1.00 86.75 120 ASN A CA 1
ATOM 1002 C C . ASN A 1 120 ? -24.015 -3.956 4.236 1.00 86.75 120 ASN A C 1
ATOM 1004 O O . ASN A 1 120 ? -24.420 -5.123 4.368 1.00 86.75 120 ASN A O 1
ATOM 1008 N N . SER A 1 121 ? -22.822 -3.563 4.682 1.00 86.19 121 SER A N 1
ATOM 1009 C CA . SER A 1 121 ? -21.852 -4.417 5.369 1.00 86.19 121 SER A CA 1
ATOM 1010 C C . SER A 1 121 ? -21.807 -4.188 6.882 1.00 86.19 121 SER A C 1
ATOM 1012 O O . SER A 1 121 ? -21.018 -4.839 7.564 1.00 86.19 121 SER A O 1
ATOM 1014 N N . ILE A 1 122 ? -22.669 -3.325 7.435 1.00 90.06 122 ILE A N 1
ATOM 1015 C CA . ILE A 1 122 ? -22.786 -3.134 8.887 1.00 90.06 122 ILE A CA 1
ATOM 1016 C C . ILE A 1 122 ? -23.123 -4.479 9.555 1.00 90.06 122 ILE A C 1
ATOM 1018 O O . ILE A 1 122 ? -24.080 -5.157 9.181 1.00 90.06 122 ILE A O 1
ATOM 1022 N N . GLY A 1 123 ? -22.305 -4.882 10.532 1.00 88.06 123 GLY A N 1
ATOM 1023 C CA . GLY A 1 123 ? -22.422 -6.173 11.222 1.00 88.06 123 GLY A CA 1
ATOM 1024 C C . GLY A 1 123 ? -21.824 -7.373 10.471 1.00 88.06 123 GLY A C 1
ATOM 1025 O O . GLY A 1 123 ? -21.969 -8.503 10.935 1.00 88.06 123 GLY A O 1
ATOM 1026 N N . LYS A 1 124 ? -21.149 -7.159 9.332 1.00 89.12 124 LYS A N 1
ATOM 1027 C CA . LYS A 1 124 ? -20.462 -8.201 8.548 1.00 89.12 124 LYS A CA 1
ATOM 1028 C C . LYS A 1 124 ? -18.945 -8.003 8.560 1.00 89.12 124 LYS A C 1
ATOM 1030 O O . LYS A 1 124 ? -18.442 -6.914 8.819 1.00 89.12 124 LYS A O 1
ATOM 1035 N N . ILE A 1 125 ? -18.213 -9.069 8.240 1.00 84.62 125 ILE A N 1
ATOM 1036 C CA . ILE A 1 125 ? -16.759 -9.017 8.038 1.00 84.62 125 ILE A CA 1
ATOM 1037 C C . ILE A 1 125 ? -16.474 -8.558 6.608 1.00 84.62 125 ILE A C 1
ATOM 1039 O O . ILE A 1 125 ? -17.041 -9.096 5.656 1.00 84.62 125 ILE A O 1
ATOM 1043 N N . ILE A 1 126 ? -15.557 -7.605 6.462 1.00 81.50 126 ILE A N 1
ATOM 1044 C CA . ILE A 1 126 ? -15.080 -7.120 5.167 1.00 81.50 126 ILE A CA 1
ATOM 1045 C C . ILE A 1 126 ? -13.707 -7.732 4.904 1.00 81.50 126 ILE A C 1
ATOM 1047 O O . ILE A 1 126 ? -12.792 -7.611 5.716 1.00 81.50 126 ILE A O 1
ATOM 1051 N N . SER A 1 127 ? -13.560 -8.383 3.753 1.00 79.88 127 SER A N 1
ATOM 1052 C CA . SER A 1 127 ? -12.272 -8.859 3.255 1.00 79.88 127 SER A CA 1
ATOM 1053 C C . SER A 1 127 ? -11.936 -8.114 1.974 1.00 79.88 127 SER A C 1
ATOM 1055 O O . SER A 1 127 ? -12.800 -7.920 1.119 1.00 79.88 127 SER A O 1
ATOM 1057 N N . THR A 1 128 ? -10.688 -7.674 1.846 1.00 74.19 128 THR A N 1
ATOM 1058 C CA . THR A 1 128 ? -10.222 -6.942 0.668 1.00 74.19 128 THR A CA 1
ATOM 1059 C C . THR A 1 128 ? -9.203 -7.786 -0.083 1.00 74.19 128 THR A C 1
ATOM 1061 O O . THR A 1 128 ? -8.304 -8.376 0.510 1.00 74.19 128 THR A O 1
ATOM 1064 N N . ASN A 1 129 ? -9.346 -7.853 -1.406 1.00 71.56 129 ASN A N 1
ATOM 1065 C CA . ASN A 1 129 ? -8.500 -8.689 -2.262 1.00 71.56 129 ASN A CA 1
ATOM 1066 C C . ASN A 1 129 ? -7.163 -8.027 -2.629 1.00 71.56 129 ASN A C 1
ATOM 1068 O O . ASN A 1 129 ? -6.506 -8.472 -3.563 1.00 71.56 129 ASN A O 1
ATOM 1072 N N . GLY A 1 130 ? -6.743 -6.967 -1.933 1.00 74.75 130 GLY A N 1
ATOM 1073 C CA . GLY A 1 130 ? -5.511 -6.265 -2.270 1.00 74.75 130 GLY A CA 1
ATOM 1074 C C . GLY A 1 130 ? -4.949 -5.408 -1.149 1.00 74.75 130 GLY A C 1
ATOM 1075 O O . GLY A 1 130 ? -5.483 -5.370 -0.044 1.00 74.75 130 GLY A O 1
ATOM 1076 N N . TYR A 1 131 ? -3.847 -4.723 -1.447 1.00 79.81 131 TYR A N 1
ATOM 1077 C CA . TYR A 1 131 ? -3.158 -3.892 -0.467 1.00 79.81 131 TYR A CA 1
ATOM 1078 C C . TYR A 1 131 ? -3.939 -2.605 -0.193 1.00 79.81 131 TYR A C 1
ATOM 1080 O O . TYR A 1 131 ? -4.480 -1.964 -1.101 1.00 79.81 131 TYR A O 1
ATOM 1088 N N . LEU A 1 132 ? -3.988 -2.211 1.078 1.00 79.31 132 LEU A N 1
ATOM 1089 C CA . LEU A 1 132 ? -4.652 -0.988 1.504 1.00 79.31 132 LEU A CA 1
ATOM 1090 C C . LEU A 1 132 ? -3.612 0.108 1.708 1.00 79.31 132 LEU A C 1
ATOM 1092 O O . LEU A 1 132 ? -2.737 -0.025 2.561 1.00 79.31 132 LEU A O 1
ATOM 1096 N N . SER A 1 133 ? -3.747 1.189 0.940 1.00 78.94 133 SER A N 1
ATOM 1097 C CA . SER A 1 133 ? -3.025 2.435 1.184 1.00 78.94 133 SER A CA 1
ATOM 1098 C C . SER A 1 133 ? -3.757 3.238 2.255 1.00 78.94 133 SER A C 1
ATOM 1100 O O . SER A 1 133 ? -4.930 3.583 2.080 1.00 78.94 133 SER A O 1
ATOM 1102 N N . THR A 1 134 ? -3.080 3.506 3.365 1.00 82.50 134 THR A N 1
ATOM 1103 C CA . THR A 1 134 ? -3.648 4.201 4.526 1.00 82.50 134 THR A CA 1
ATOM 1104 C C . THR A 1 134 ? -2.740 5.330 5.007 1.00 82.50 134 THR A C 1
ATOM 1106 O O . THR A 1 134 ? -1.564 5.396 4.662 1.00 82.50 134 THR A O 1
ATOM 1109 N N . THR A 1 135 ? -3.276 6.231 5.822 1.00 79.50 135 THR A N 1
ATOM 1110 C CA . THR A 1 135 ? -2.536 7.323 6.462 1.00 79.50 135 THR A CA 1
ATOM 1111 C C . THR A 1 135 ? -2.939 7.446 7.927 1.00 79.50 135 THR A C 1
ATOM 1113 O O . THR A 1 135 ? -4.075 7.148 8.290 1.00 79.50 135 THR A O 1
ATOM 1116 N N . LEU A 1 136 ? -2.017 7.895 8.775 1.00 78.25 136 LEU A N 1
ATOM 1117 C CA . LEU A 1 136 ? -2.306 8.228 10.174 1.00 78.25 136 LEU A CA 1
ATOM 1118 C C . LEU A 1 136 ? -3.068 9.559 10.293 1.00 78.25 136 LEU A C 1
ATOM 1120 O O . LEU A 1 136 ? -3.749 9.811 11.282 1.00 78.25 136 LEU A O 1
ATOM 1124 N N . THR A 1 137 ? -2.979 10.409 9.269 1.00 78.75 137 THR A N 1
ATOM 1125 C CA . THR A 1 137 ? -3.513 11.771 9.287 1.00 78.75 137 THR A CA 1
ATOM 1126 C C . THR A 1 137 ? -4.840 11.841 8.539 1.00 78.75 137 THR A C 1
ATOM 1128 O O . THR A 1 137 ? -4.907 11.653 7.320 1.00 78.75 137 THR A O 1
ATOM 1131 N N . LYS A 1 138 ? -5.916 12.164 9.259 1.00 81.81 138 LYS A N 1
ATOM 1132 C CA . LYS A 1 138 ? -7.273 12.241 8.702 1.00 81.81 138 LYS A CA 1
ATOM 1133 C C . LYS A 1 138 ? -7.398 13.296 7.602 1.00 81.81 138 LYS A C 1
ATOM 1135 O O . LYS A 1 138 ? -8.138 13.102 6.641 1.00 81.81 138 LYS A O 1
ATOM 1140 N N . GLU A 1 139 ? -6.677 14.403 7.721 1.00 80.31 139 GLU A N 1
ATOM 1141 C CA . GLU A 1 139 ? -6.668 15.516 6.768 1.00 80.31 139 GLU A CA 1
ATOM 1142 C C . GLU A 1 139 ? -6.164 15.043 5.406 1.00 80.31 139 GLU A C 1
ATOM 1144 O O . GLU A 1 139 ? -6.777 15.328 4.379 1.00 80.31 139 GLU A O 1
ATOM 1149 N N . VAL A 1 140 ? -5.108 14.230 5.410 1.00 79.62 140 VAL A N 1
ATOM 1150 C CA . VAL A 1 140 ? -4.545 13.639 4.198 1.00 79.62 140 VAL A CA 1
ATOM 1151 C C . VAL A 1 140 ? -5.555 12.685 3.558 1.00 79.62 140 VAL A C 1
ATOM 1153 O O . VAL A 1 140 ? -5.804 12.765 2.358 1.00 79.62 140 VAL A O 1
ATOM 1156 N N . ALA A 1 141 ? -6.234 11.851 4.351 1.00 82.50 141 ALA A N 1
ATOM 1157 C CA . ALA A 1 141 ? -7.288 10.976 3.839 1.00 82.50 141 ALA A CA 1
ATOM 1158 C C . ALA A 1 141 ? -8.455 11.754 3.203 1.00 82.50 141 ALA A C 1
ATOM 1160 O O . ALA A 1 141 ? -8.982 11.332 2.175 1.00 82.50 141 ALA A O 1
ATOM 1161 N N . LYS A 1 142 ? -8.847 12.905 3.766 1.00 82.56 142 LYS A N 1
ATOM 1162 C CA . LYS A 1 142 ? -9.902 13.752 3.183 1.00 82.56 142 LYS A CA 1
ATOM 1163 C C . LYS A 1 142 ? -9.520 14.281 1.804 1.00 82.56 142 LYS A C 1
ATOM 1165 O O . LYS A 1 142 ? -10.371 14.275 0.922 1.00 82.56 142 LYS A O 1
ATOM 1170 N N . VAL A 1 143 ? -8.261 14.678 1.604 1.00 82.06 143 VAL A N 1
ATOM 1171 C CA . VAL A 1 143 ? -7.762 15.116 0.290 1.00 82.06 143 VAL A CA 1
ATOM 1172 C C . VAL A 1 143 ? -7.959 14.001 -0.743 1.00 82.06 143 VAL A C 1
ATOM 1174 O O . VAL A 1 143 ? -8.580 14.227 -1.776 1.00 82.06 143 VAL A O 1
ATOM 1177 N N . PHE A 1 144 ? -7.562 12.767 -0.423 1.00 71.44 144 PHE A N 1
ATOM 1178 C CA . PHE A 1 144 ? -7.762 11.615 -1.315 1.00 71.44 144 PHE A CA 1
ATOM 1179 C C . PHE A 1 144 ? -9.230 11.249 -1.558 1.00 71.44 144 PHE A C 1
ATOM 1181 O O . PHE A 1 144 ? -9.575 10.789 -2.644 1.00 71.44 144 PHE A O 1
ATOM 1188 N N . GLY A 1 145 ? -10.099 11.437 -0.563 1.00 71.31 145 GLY A N 1
ATOM 1189 C CA . GLY A 1 145 ? -11.538 11.209 -0.710 1.00 71.31 145 GLY A CA 1
ATOM 1190 C C . GLY A 1 145 ? -12.235 12.269 -1.568 1.00 71.31 145 GLY A C 1
ATOM 1191 O O . GLY A 1 145 ? -13.180 11.944 -2.280 1.00 71.31 145 GLY A O 1
ATOM 1192 N N . ALA A 1 146 ? -11.759 13.517 -1.530 1.00 64.94 146 ALA A N 1
ATOM 1193 C CA . ALA A 1 146 ? -12.342 14.636 -2.268 1.00 64.94 146 ALA A CA 1
ATOM 1194 C C . ALA A 1 146 ? -11.926 14.681 -3.749 1.00 64.94 146 ALA A C 1
ATOM 1196 O O . ALA A 1 146 ? -12.716 15.110 -4.584 1.00 64.94 146 ALA A O 1
ATOM 1197 N N . ILE A 1 147 ? -10.718 14.210 -4.088 1.00 57.59 147 ILE A N 1
ATOM 1198 C CA . ILE A 1 147 ? -10.172 14.268 -5.460 1.00 57.59 147 ILE A CA 1
ATOM 1199 C C . ILE A 1 147 ? -10.991 13.438 -6.469 1.00 57.59 147 ILE A C 1
ATOM 1201 O O . ILE A 1 147 ? -10.989 13.745 -7.652 1.00 57.59 147 ILE A O 1
ATOM 1205 N N . GLY A 1 148 ? -11.744 12.422 -6.038 1.00 49.97 148 GLY A N 1
ATOM 1206 C CA . GLY A 1 148 ? -12.544 11.596 -6.952 1.00 49.97 148 GLY A CA 1
ATOM 1207 C C . GLY A 1 148 ? -13.981 12.076 -7.203 1.00 49.97 148 GLY A C 1
ATOM 1208 O O . GLY A 1 148 ? -14.824 11.220 -7.466 1.00 49.97 148 GLY A O 1
ATOM 1209 N N . GLN A 1 149 ? -14.294 13.367 -7.032 1.00 36.56 149 GLN A N 1
ATOM 1210 C CA . GLN A 1 149 ? -15.624 13.952 -7.306 1.00 36.56 149 GLN A CA 1
ATOM 1211 C C . GLN A 1 149 ? -15.723 14.738 -8.633 1.00 36.56 149 GLN A C 1
ATOM 1213 O O . GLN A 1 149 ? -16.662 15.516 -8.797 1.00 36.56 149 GLN A O 1
ATOM 1218 N N . GLN A 1 150 ? -14.792 14.550 -9.574 1.00 30.73 150 GLN A N 1
ATOM 1219 C CA . GLN A 1 150 ? -14.904 15.107 -10.932 1.00 30.73 150 GLN A CA 1
ATOM 1220 C C . GLN A 1 150 ? -15.401 14.068 -11.934 1.00 30.73 150 GLN A C 1
ATOM 1222 O O . GLN A 1 150 ? -14.920 12.914 -11.874 1.00 30.73 150 GLN A O 1
#

Foldseek 3Di:
DDDDPPPPDQLAQEADDDDDDDDPDPVQVVLVVCCVVPDDLLCLSVQCRPPHPLVVLQVVCLVVVVVVSCVVCVSSVVSNVVNSVVVVVVCVVVPPPPVVVDDDWAAADEDPVVVVVVVVQVVHDDDGSDYHHTHSDNVSRVVNNPVPPD

Secondary structure (DSSP, 8-state):
-----------EEE---------TTHHHHHHHHHHHHH--GGGHHHHHHSSSHHHHHHHHHHHHT-HHHHHHTHHHHHHHHHHHHHHHHHHHHTT----TT----B-----HHHHHHHHTTTTS----SSPEEEBS-HHHHHHHHHTT--

InterPro domains:
  IPR003540 ADP ribosyltransferase [PF03496] (40-145)

Radius of gyration: 17.25 Å; chains: 1; bounding box: 42×44×45 Å

Organism: NCBI:txid1234261